Protein AF-A0A6G3WI16-F1 (afdb_monomer)

Radius of gyration: 15.17 Å; Cα contacts (8 Å, |Δi|>4): 59; chains: 1; bounding box: 28×27×42 Å

Foldseek 3Di:
DCVVVVCCPPVHPLVVLLVQLVVVLLVLLVVQLVCVVVPVPPCPVPPCSVVVNVVSCVRRVNVVCSVVSVVVSVVVSVVVVVVD

Secondary structure (DSSP, 8-state):
--TTGGG-SSSHHHHHHHHHHHHHHHHHHHHHHHHHHTS--TTPSPTTHHHHHHHHHHHTT-HHHHHHHHHHHHHHHHHHHTT-

pLDDT: mean 76.6, std 16.04, range [38.25, 94.0]

Solvent-accessible surface area (backbone atoms only — not comparable to full-atom values): 482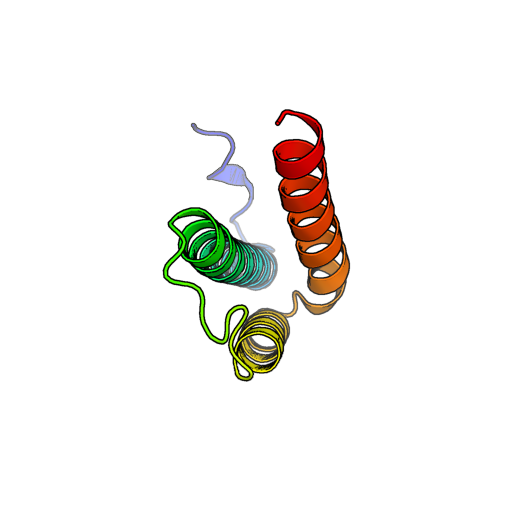3 Å² total; per-residue (Å²): 127,75,78,72,68,76,66,59,74,86,70,22,64,63,57,46,36,22,51,48,18,51,50,51,38,52,51,55,51,49,55,44,56,52,44,51,69,74,72,74,37,86,66,60,75,43,89,57,50,62,57,51,43,50,51,35,15,60,77,16,77,24,57,85,50,50,60,59,54,51,52,53,51,53,52,51,55,54,56,61,62,72,74,110

Structure (mmCIF, N/CA/C/O backbone):
data_AF-A0A6G3WI16-F1
#
_entry.id   AF-A0A6G3WI16-F1
#
loop_
_atom_site.group_PDB
_atom_site.id
_atom_site.type_symbol
_atom_site.label_ato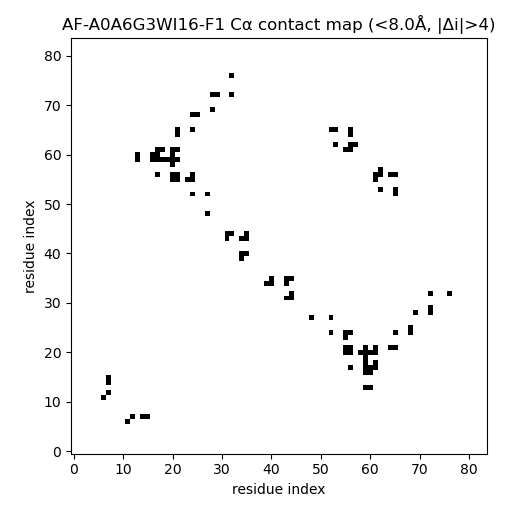m_id
_atom_site.label_alt_id
_atom_site.label_comp_id
_atom_site.label_asym_id
_atom_site.label_entity_id
_atom_site.label_seq_id
_atom_site.pdbx_PDB_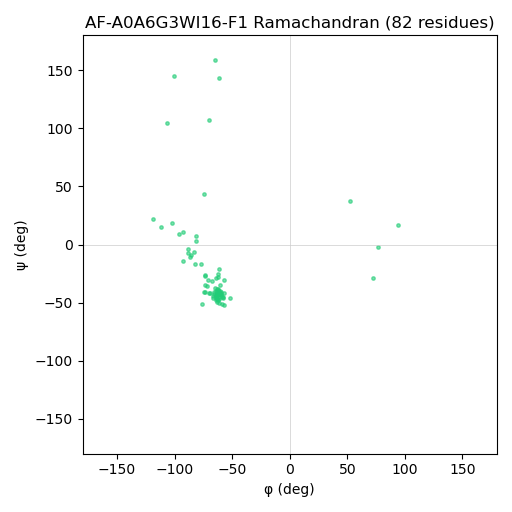ins_code
_atom_site.Cartn_x
_atom_site.Cartn_y
_atom_site.Cartn_z
_atom_site.occupancy
_atom_site.B_iso_or_equiv
_atom_site.auth_seq_id
_atom_site.auth_comp_id
_atom_site.auth_asym_id
_atom_site.auth_atom_id
_atom_site.pdbx_PDB_model_num
ATOM 1 N N . GLY A 1 1 ? 9.154 14.906 19.383 1.00 38.25 1 GLY A N 1
ATOM 2 C CA . GLY A 1 1 ? 7.929 15.727 19.394 1.00 38.25 1 GLY A CA 1
ATOM 3 C C . GLY A 1 1 ? 6.909 15.106 20.326 1.00 38.25 1 GLY A C 1
ATOM 4 O O . GLY A 1 1 ? 6.696 13.905 20.247 1.00 38.25 1 GLY A O 1
ATOM 5 N N . LEU A 1 2 ? 6.318 15.899 21.223 1.00 40.81 2 LEU A N 1
ATOM 6 C CA . LEU A 1 2 ? 5.294 15.459 22.188 1.00 40.81 2 LEU A CA 1
ATOM 7 C C . LEU A 1 2 ? 3.897 15.285 21.561 1.00 40.81 2 LEU A C 1
ATOM 9 O O . LEU A 1 2 ? 3.073 14.576 22.127 1.00 40.81 2 LEU A O 1
ATOM 13 N N . ALA A 1 3 ? 3.662 15.855 20.373 1.00 51.62 3 ALA A N 1
ATOM 14 C CA . ALA A 1 3 ? 2.369 15.807 19.684 1.00 51.62 3 ALA A CA 1
ATOM 15 C C . ALA A 1 3 ? 1.936 14.389 19.264 1.00 51.62 3 ALA A C 1
ATOM 17 O O . ALA A 1 3 ? 0.748 14.100 19.252 1.00 51.62 3 ALA A O 1
ATOM 18 N N . ALA A 1 4 ? 2.881 13.480 18.993 1.00 50.75 4 ALA A N 1
ATOM 19 C CA . ALA A 1 4 ? 2.546 12.113 18.594 1.00 50.75 4 ALA A CA 1
ATOM 20 C C . ALA A 1 4 ? 2.024 11.259 19.763 1.00 50.75 4 ALA A C 1
ATOM 22 O O . ALA A 1 4 ? 1.259 10.338 19.542 1.00 50.75 4 ALA A O 1
ATOM 23 N N . ARG A 1 5 ? 2.401 11.543 21.018 1.00 52.94 5 ARG A N 1
ATOM 24 C CA . ARG A 1 5 ? 2.127 10.629 22.148 1.00 52.94 5 ARG A CA 1
ATOM 25 C C . ARG A 1 5 ? 0.723 10.756 22.742 1.00 52.94 5 ARG A C 1
ATOM 27 O O . ARG A 1 5 ? 0.307 9.849 23.451 1.00 52.94 5 ARG A O 1
ATOM 34 N N . PHE A 1 6 ? 0.009 11.847 22.467 1.00 44.84 6 PHE A N 1
ATOM 35 C CA . PHE A 1 6 ? -1.302 12.122 23.071 1.00 44.84 6 PHE A CA 1
ATOM 36 C C . PHE A 1 6 ? -2.497 11.537 22.300 1.00 44.84 6 PHE A C 1
ATOM 38 O O . PHE A 1 6 ? -3.603 11.558 22.821 1.00 44.84 6 PHE A O 1
ATOM 45 N N . VAL A 1 7 ? -2.283 10.976 21.104 1.00 52.94 7 VAL A N 1
ATOM 46 C CA . VAL A 1 7 ? -3.339 10.341 20.285 1.00 52.94 7 VAL A CA 1
ATOM 47 C C . VAL A 1 7 ? -3.571 8.864 20.671 1.00 52.94 7 VAL A C 1
ATOM 49 O O . VAL A 1 7 ? -4.528 8.244 20.232 1.00 52.94 7 VAL A O 1
ATOM 52 N N . PHE A 1 8 ? -2.722 8.275 21.522 1.00 53.12 8 PHE A N 1
ATOM 53 C CA . PHE A 1 8 ? -2.630 6.815 21.691 1.00 53.12 8 PHE A CA 1
ATOM 54 C C . PHE A 1 8 ? -3.310 6.221 22.939 1.00 53.12 8 PHE A C 1
ATOM 56 O O . PHE A 1 8 ? -2.987 5.097 23.317 1.00 53.12 8 PHE A O 1
ATOM 63 N N . SER A 1 9 ? -4.240 6.922 23.591 1.00 52.09 9 SER A N 1
ATOM 64 C CA . SER A 1 9 ? -4.935 6.386 24.774 1.00 52.09 9 SER A CA 1
ATOM 65 C C . SER A 1 9 ? -6.377 5.995 24.424 1.00 52.09 9 SER A C 1
ATOM 67 O O . SER A 1 9 ? -7.236 6.848 24.256 1.00 52.09 9 SER A O 1
ATOM 69 N N . GLU A 1 10 ? -6.612 4.687 24.301 1.00 48.62 10 GLU A N 1
ATOM 70 C CA . GLU A 1 10 ? -7.909 3.975 24.240 1.00 48.62 10 GLU A CA 1
ATOM 71 C C . GLU A 1 10 ? -8.793 4.074 22.975 1.00 48.62 10 GLU A C 1
ATOM 73 O O . GLU A 1 10 ? -9.380 3.058 22.621 1.00 48.62 10 GLU A O 1
ATOM 78 N N . GLU A 1 11 ? -8.776 5.153 22.183 1.00 52.47 11 GLU A N 1
ATOM 79 C CA . GLU A 1 11 ? -9.178 5.116 20.743 1.00 52.47 11 GLU A CA 1
ATOM 80 C C . GLU A 1 11 ? -8.029 4.605 19.837 1.00 52.47 11 GLU A C 1
ATOM 82 O O . GLU A 1 11 ? -8.100 4.560 18.608 1.00 52.47 11 GLU A O 1
ATOM 87 N N . GLY A 1 12 ? -6.920 4.239 20.481 1.00 54.69 12 GLY A N 1
ATOM 88 C CA . GLY A 1 12 ? -5.593 4.169 19.899 1.00 54.69 12 GLY A CA 1
ATOM 89 C C . GLY A 1 12 ? -5.191 2.854 19.245 1.00 54.69 12 GLY A C 1
ATOM 90 O O . GLY A 1 12 ? -4.094 2.847 18.710 1.00 54.69 12 GLY A O 1
ATOM 91 N N . SER A 1 13 ? -5.974 1.763 19.256 1.00 62.47 13 SER A N 1
ATOM 92 C CA . SER A 1 13 ? -5.563 0.555 18.506 1.00 62.47 13 SER A CA 1
ATOM 93 C C . SER A 1 13 ? -5.801 0.729 17.016 1.00 62.47 13 SER A C 1
ATOM 95 O O . SER A 1 13 ? -4.872 0.565 16.234 1.00 62.47 13 SER A O 1
ATOM 97 N N . ASP A 1 14 ? -7.010 1.136 16.635 1.00 74.56 14 ASP A N 1
ATOM 98 C CA . ASP A 1 14 ? -7.417 1.215 15.232 1.00 74.56 14 ASP A CA 1
ATOM 99 C C . ASP A 1 14 ? -6.739 2.400 14.546 1.00 74.56 14 ASP A C 1
ATOM 101 O O . ASP A 1 14 ? -6.210 2.262 13.446 1.00 74.56 14 ASP A O 1
ATOM 105 N N . ALA A 1 15 ? -6.651 3.545 15.231 1.00 80.69 15 ALA A N 1
ATOM 106 C CA . ALA A 1 15 ? -5.915 4.705 14.736 1.00 80.69 15 ALA A CA 1
ATOM 107 C C . ALA A 1 15 ? -4.404 4.430 14.611 1.00 80.69 15 ALA A C 1
ATOM 109 O O . ALA A 1 15 ? -3.768 4.882 13.658 1.00 80.69 15 ALA A O 1
ATOM 110 N N . LEU A 1 16 ? -3.813 3.667 15.542 1.00 84.75 16 LEU A N 1
ATOM 111 C CA . LEU A 1 16 ? -2.410 3.252 15.447 1.00 84.75 16 LEU A CA 1
ATOM 112 C C . LEU A 1 16 ? -2.203 2.257 14.306 1.00 84.75 16 LEU A C 1
ATOM 114 O O . LEU A 1 16 ? -1.231 2.391 13.570 1.00 84.75 16 LEU A O 1
ATOM 118 N N . GLN A 1 17 ? -3.109 1.297 14.139 1.00 86.12 17 GLN A N 1
ATOM 119 C CA . GLN A 1 17 ? -3.040 0.292 13.083 1.00 86.12 17 GLN A CA 1
ATOM 120 C C . GLN A 1 17 ? -3.201 0.929 11.695 1.00 86.12 17 GLN A C 1
ATOM 122 O O . GLN A 1 17 ? -2.432 0.625 10.784 1.00 86.12 17 GLN A O 1
ATOM 127 N N . GLN A 1 18 ? -4.118 1.889 11.556 1.00 89.75 18 GLN A N 1
ATOM 128 C CA . GLN A 1 18 ? -4.262 2.706 10.351 1.00 89.75 18 GLN A CA 1
ATOM 129 C C . GLN A 1 18 ? -3.006 3.526 10.072 1.00 89.75 18 GLN A C 1
ATOM 131 O O . GLN A 1 18 ? -2.506 3.520 8.950 1.00 89.75 18 GLN A O 1
ATOM 136 N N . ALA A 1 19 ? -2.452 4.198 11.085 1.00 88.44 19 ALA A N 1
ATOM 137 C CA . ALA A 1 19 ? -1.221 4.963 10.923 1.00 88.44 19 ALA A CA 1
ATOM 138 C C . ALA A 1 19 ? -0.032 4.070 10.526 1.00 88.44 19 ALA A C 1
ATOM 140 O O . ALA A 1 19 ? 0.783 4.464 9.693 1.00 88.44 19 ALA A O 1
ATOM 141 N N . GLN A 1 20 ? 0.060 2.862 11.086 1.00 89.69 20 GLN A N 1
ATOM 142 C CA . GLN A 1 20 ? 1.067 1.867 10.715 1.00 89.69 20 GLN A CA 1
ATOM 143 C C . GLN A 1 20 ? 0.905 1.426 9.259 1.00 89.69 20 GLN A C 1
ATOM 145 O O . GLN A 1 20 ? 1.869 1.515 8.504 1.00 89.69 20 GLN A O 1
ATOM 150 N N . ALA A 1 21 ? -0.304 1.055 8.833 1.00 92.19 21 ALA A N 1
ATOM 151 C CA . ALA A 1 21 ? -0.564 0.690 7.442 1.00 92.19 21 ALA A CA 1
ATOM 152 C C . ALA A 1 21 ? -0.275 1.838 6.467 1.00 92.19 21 ALA A C 1
ATOM 154 O O . ALA A 1 21 ? 0.353 1.617 5.434 1.00 92.19 21 ALA A O 1
ATOM 155 N N . CYS A 1 22 ? -0.653 3.074 6.805 1.00 90.06 22 CYS A N 1
ATOM 156 C CA . CYS A 1 22 ? -0.308 4.251 6.007 1.00 90.06 22 CYS A CA 1
ATOM 157 C C . CYS A 1 22 ? 1.209 4.439 5.883 1.00 90.06 22 CYS A C 1
ATOM 159 O O . CYS A 1 22 ? 1.706 4.705 4.788 1.00 90.06 22 CYS A O 1
ATOM 161 N N . ASN A 1 23 ? 1.958 4.263 6.975 1.00 91.50 23 ASN A N 1
ATOM 162 C CA . ASN A 1 23 ? 3.417 4.350 6.944 1.00 91.50 23 ASN A CA 1
ATOM 163 C C . ASN A 1 23 ? 4.033 3.244 6.078 1.00 91.50 23 ASN A C 1
ATOM 165 O O . ASN A 1 23 ? 4.932 3.523 5.288 1.00 91.50 23 ASN A O 1
ATOM 169 N N . GLU A 1 24 ? 3.546 2.008 6.194 1.00 92.69 24 GLU A N 1
ATOM 170 C CA . GLU A 1 24 ? 4.026 0.879 5.393 1.00 92.69 24 GLU A CA 1
ATOM 171 C C . GLU A 1 24 ? 3.739 1.075 3.900 1.00 92.69 24 GLU A C 1
ATOM 173 O O . GLU A 1 24 ? 4.646 0.906 3.086 1.00 92.69 24 GLU A O 1
ATOM 178 N N . MET A 1 25 ? 2.531 1.528 3.539 1.00 93.50 25 MET A N 1
ATOM 179 C CA . MET A 1 25 ? 2.191 1.878 2.155 1.00 93.50 25 MET A CA 1
ATOM 180 C C . MET A 1 25 ? 3.123 2.960 1.600 1.00 93.50 25 MET A C 1
ATOM 182 O O . MET A 1 25 ? 3.653 2.811 0.501 1.00 93.50 25 MET A O 1
ATOM 186 N N . MET A 1 26 ? 3.374 4.028 2.366 1.00 90.44 26 MET A N 1
ATOM 187 C CA . MET A 1 26 ? 4.274 5.102 1.936 1.00 90.44 26 MET 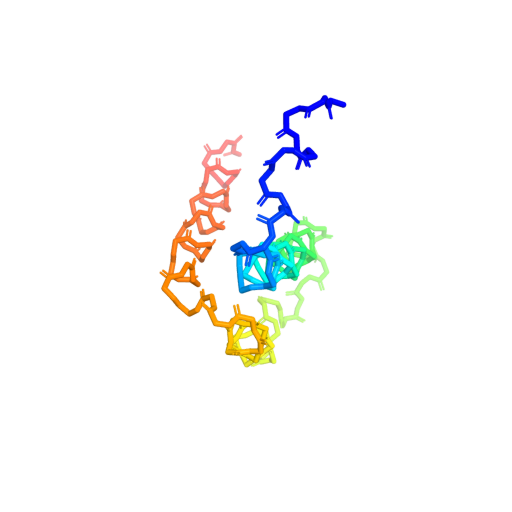A CA 1
ATOM 188 C C . MET A 1 26 ? 5.714 4.617 1.754 1.00 90.44 26 MET A C 1
ATOM 190 O O . MET A 1 26 ? 6.361 5.015 0.790 1.00 90.44 26 MET A O 1
ATOM 194 N N . ILE A 1 27 ? 6.223 3.750 2.635 1.00 89.38 27 ILE A N 1
ATOM 195 C CA . ILE A 1 27 ? 7.563 3.162 2.484 1.00 89.38 27 ILE A CA 1
ATOM 196 C C . ILE A 1 27 ? 7.642 2.333 1.196 1.00 89.38 27 ILE A C 1
ATOM 198 O O . ILE A 1 27 ? 8.575 2.523 0.418 1.00 89.38 27 ILE A O 1
ATOM 202 N N . SER A 1 28 ? 6.661 1.462 0.938 1.00 89.94 28 SER A N 1
ATOM 203 C CA . SER A 1 28 ? 6.603 0.654 -0.287 1.00 89.94 28 SER A CA 1
ATOM 204 C C . SER A 1 28 ? 6.554 1.518 -1.549 1.00 89.94 28 SER A C 1
ATOM 206 O O . SER A 1 28 ? 7.278 1.247 -2.504 1.00 89.94 28 SER A O 1
ATOM 208 N N . ILE A 1 29 ? 5.753 2.587 -1.535 1.00 88.75 29 ILE A N 1
ATOM 209 C CA . ILE A 1 29 ? 5.698 3.581 -2.613 1.00 88.75 29 ILE A CA 1
ATOM 210 C C . ILE A 1 29 ? 7.074 4.214 -2.833 1.00 88.75 29 ILE A C 1
ATOM 212 O O . ILE A 1 29 ? 7.568 4.233 -3.958 1.00 88.75 29 ILE A O 1
ATOM 216 N N . TRP A 1 30 ? 7.713 4.711 -1.771 1.00 85.31 30 TRP A N 1
ATOM 217 C CA . TRP A 1 30 ? 9.009 5.377 -1.884 1.00 85.31 30 TRP A CA 1
ATOM 218 C C . TRP A 1 30 ? 10.088 4.450 -2.434 1.00 85.31 30 TRP A C 1
ATOM 220 O O . TRP A 1 30 ? 10.837 4.870 -3.308 1.00 85.31 30 TRP A O 1
ATOM 230 N N . LEU A 1 31 ? 10.149 3.195 -1.987 1.00 85.50 31 LEU A N 1
ATOM 231 C CA . LEU A 1 31 ? 11.117 2.222 -2.502 1.00 85.50 31 LEU A CA 1
ATOM 232 C C . LEU A 1 31 ? 11.003 2.044 -4.020 1.00 85.50 31 LEU A C 1
ATOM 234 O O . LEU A 1 31 ? 12.017 2.008 -4.711 1.00 85.50 31 LEU A O 1
ATOM 238 N N . GLN A 1 32 ? 9.779 1.995 -4.539 1.00 83.69 32 GLN A N 1
ATOM 239 C CA . GLN A 1 32 ? 9.519 1.801 -5.966 1.00 83.69 32 GLN A CA 1
ATOM 240 C C . GLN A 1 32 ? 9.826 3.074 -6.763 1.00 83.69 32 GLN A C 1
ATOM 242 O O . GLN A 1 32 ? 10.469 3.007 -7.806 1.00 83.69 32 GLN A O 1
ATOM 247 N N . VAL A 1 33 ? 9.461 4.247 -6.236 1.00 81.44 33 VAL A N 1
ATOM 248 C CA . VAL A 1 33 ? 9.817 5.550 -6.826 1.00 81.44 33 VAL A CA 1
ATOM 249 C C . VAL A 1 33 ? 11.337 5.722 -6.924 1.00 81.44 33 VAL A C 1
ATOM 251 O O . VAL A 1 33 ? 11.842 6.151 -7.960 1.00 81.44 33 VAL A O 1
ATOM 254 N N . TRP A 1 34 ? 12.077 5.374 -5.868 1.00 79.44 34 TRP A N 1
ATOM 255 C CA . TRP A 1 34 ? 13.541 5.431 -5.869 1.00 79.44 34 TRP A CA 1
ATOM 256 C C . TRP A 1 34 ? 14.151 4.427 -6.852 1.00 79.44 34 TRP A C 1
ATOM 258 O O . TRP A 1 34 ? 15.031 4.803 -7.622 1.00 79.44 34 TRP A O 1
ATOM 268 N N . ALA A 1 35 ? 13.632 3.197 -6.909 1.00 78.50 35 ALA A N 1
ATOM 269 C CA . ALA A 1 35 ? 14.081 2.192 -7.873 1.00 78.50 35 ALA A CA 1
ATOM 270 C C . ALA A 1 35 ? 13.883 2.633 -9.339 1.00 78.50 35 ALA A C 1
ATOM 272 O O . ALA A 1 35 ? 14.726 2.350 -10.188 1.00 78.50 35 ALA A O 1
ATOM 273 N N . MET A 1 36 ? 12.814 3.379 -9.645 1.00 75.31 36 MET A N 1
ATOM 274 C CA . MET A 1 36 ? 12.598 3.956 -10.980 1.00 75.31 36 MET A CA 1
ATOM 275 C C . MET A 1 36 ? 13.575 5.099 -11.305 1.00 75.31 36 MET A C 1
ATOM 277 O O . MET A 1 36 ? 13.918 5.296 -12.470 1.00 75.31 36 MET A O 1
ATOM 281 N N . LYS A 1 37 ? 14.024 5.860 -10.299 1.00 73.69 37 LYS A N 1
ATOM 282 C CA . LYS A 1 37 ? 14.901 7.030 -10.474 1.00 73.69 37 LYS A CA 1
ATOM 283 C C . LYS A 1 37 ? 16.344 6.658 -10.815 1.00 73.69 37 LYS A C 1
ATOM 285 O O . LYS A 1 37 ? 16.969 7.354 -11.611 1.00 73.69 37 LYS A O 1
ATOM 290 N N . ASP A 1 38 ? 16.850 5.559 -10.261 1.00 69.25 38 ASP A N 1
ATOM 291 C CA . ASP A 1 38 ? 18.245 5.131 -10.444 1.00 69.25 38 ASP A CA 1
ATOM 292 C C . ASP A 1 38 ? 18.495 4.381 -11.775 1.00 69.25 38 ASP A C 1
ATOM 294 O O . ASP A 1 38 ? 19.601 3.912 -12.034 1.00 69.25 38 ASP A O 1
ATOM 298 N N . GLY A 1 39 ? 17.502 4.321 -12.674 1.00 58.28 39 GLY A N 1
ATOM 299 C CA . GLY A 1 39 ? 17.690 3.929 -14.080 1.00 58.28 39 GLY A CA 1
ATOM 300 C C . GLY A 1 39 ? 17.863 2.429 -14.352 1.00 58.28 39 GLY A C 1
ATOM 301 O O . GLY A 1 39 ? 17.929 2.037 -15.513 1.00 58.28 39 GLY A O 1
ATOM 302 N N . GLU A 1 40 ? 17.870 1.582 -13.320 1.00 59.56 40 GLU A N 1
ATOM 303 C CA . GLU A 1 40 ? 17.863 0.109 -13.429 1.00 59.56 40 GLU A CA 1
ATOM 304 C C . GLU A 1 40 ? 16.441 -0.491 -13.398 1.00 59.56 40 GLU A C 1
ATOM 306 O O . GLU A 1 40 ? 16.269 -1.702 -13.278 1.00 59.56 40 GLU A O 1
ATOM 311 N N . GLY A 1 41 ? 15.410 0.353 -13.508 1.00 60.03 41 GLY A N 1
ATOM 312 C CA . GLY A 1 41 ? 13.998 0.008 -13.320 1.00 60.03 41 GLY A CA 1
ATOM 313 C C . GLY A 1 41 ? 13.346 -0.797 -14.448 1.00 60.03 41 GLY A C 1
ATOM 314 O O . GLY A 1 41 ? 12.220 -0.482 -14.835 1.00 60.03 41 GLY A O 1
ATOM 315 N N . ASP A 1 42 ? 14.009 -1.818 -14.990 1.00 59.50 42 ASP A N 1
ATOM 316 C CA . ASP A 1 42 ? 13.353 -2.735 -15.924 1.00 59.50 42 ASP A CA 1
ATOM 317 C C . ASP A 1 42 ? 12.338 -3.586 -15.139 1.00 59.50 42 ASP A C 1
ATOM 319 O O . ASP A 1 42 ? 12.702 -4.426 -14.314 1.00 59.50 42 ASP A O 1
ATOM 323 N N . GLY A 1 43 ? 11.046 -3.302 -15.332 1.00 63.72 43 GLY A N 1
ATOM 324 C CA . GLY A 1 43 ? 9.951 -3.966 -14.620 1.00 63.72 43 GLY A CA 1
ATOM 325 C C . GLY A 1 43 ? 9.437 -3.264 -13.358 1.00 63.72 43 GLY A C 1
ATOM 326 O O . GLY A 1 43 ? 8.733 -3.916 -12.596 1.00 63.72 43 GLY A O 1
ATOM 327 N N . TYR A 1 44 ? 9.742 -1.975 -13.142 1.00 69.50 44 TYR A N 1
ATOM 328 C CA . TYR A 1 44 ? 9.167 -1.169 -12.051 1.00 69.50 44 TYR A CA 1
ATOM 329 C C . TYR A 1 44 ? 8.016 -0.237 -12.515 1.00 69.50 44 TYR A C 1
ATOM 331 O O . TYR A 1 44 ? 8.098 0.333 -13.605 1.00 69.50 44 TYR A O 1
ATOM 339 N N . PRO A 1 45 ? 6.976 -0.003 -11.686 1.00 73.81 45 PRO A N 1
ATOM 340 C CA . PRO A 1 45 ? 6.702 -0.747 -10.462 1.00 73.81 45 PRO A CA 1
ATOM 341 C C . PRO A 1 45 ? 6.448 -2.224 -10.772 1.00 73.81 45 PRO A C 1
ATOM 343 O O . PRO A 1 45 ? 5.870 -2.549 -11.812 1.00 73.81 45 PRO A O 1
ATOM 346 N N . ASP A 1 46 ? 6.920 -3.104 -9.891 1.00 78.88 46 ASP A N 1
ATOM 347 C CA . ASP A 1 46 ? 6.769 -4.542 -10.102 1.00 78.88 46 ASP A CA 1
ATOM 348 C C . ASP A 1 46 ? 5.287 -4.957 -10.072 1.00 78.88 46 ASP A C 1
ATOM 350 O O . ASP A 1 46 ? 4.422 -4.249 -9.548 1.00 78.88 46 ASP A O 1
ATOM 354 N N . SER A 1 47 ? 4.955 -6.106 -10.670 1.00 82.31 47 SER A N 1
ATOM 355 C CA . SER A 1 47 ? 3.563 -6.576 -10.734 1.00 82.31 47 SER A CA 1
ATOM 356 C C . SER A 1 47 ? 2.944 -6.834 -9.357 1.00 82.31 47 SER A C 1
ATOM 358 O O . SER A 1 47 ? 1.719 -6.831 -9.231 1.00 82.31 47 SER A O 1
ATOM 360 N N . GLU A 1 48 ? 3.776 -7.033 -8.334 1.00 85.62 48 GLU A N 1
ATOM 361 C CA . GLU A 1 48 ? 3.370 -7.265 -6.950 1.00 85.62 48 GLU A CA 1
ATOM 362 C C . GLU A 1 48 ? 3.162 -5.954 -6.177 1.00 85.62 48 GLU A C 1
ATOM 364 O O . GLU A 1 48 ? 2.553 -5.966 -5.110 1.00 85.62 48 GLU A O 1
ATOM 369 N N . PHE A 1 49 ? 3.561 -4.804 -6.723 1.00 87.56 49 PHE A N 1
ATOM 370 C CA . PHE A 1 49 ? 3.469 -3.509 -6.058 1.00 87.56 49 PHE A CA 1
ATOM 371 C C . PHE A 1 49 ? 2.041 -3.161 -5.626 1.00 87.56 49 PHE A C 1
ATOM 373 O O . PHE A 1 49 ? 1.792 -2.839 -4.462 1.00 87.56 49 PHE A O 1
ATOM 380 N N . LEU A 1 50 ? 1.081 -3.239 -6.554 1.00 88.69 50 LEU A N 1
ATOM 381 C CA . LEU A 1 50 ? -0.324 -2.954 -6.252 1.00 88.69 50 LEU A CA 1
ATOM 382 C C . LEU A 1 50 ? -0.930 -3.991 -5.287 1.00 88.69 50 LEU A C 1
ATOM 384 O O . LEU A 1 50 ? -1.578 -3.567 -4.325 1.00 88.69 50 LEU A O 1
ATOM 388 N N . PRO A 1 51 ? -0.723 -5.313 -5.477 1.00 92.75 51 PRO A N 1
ATOM 389 C CA . PRO A 1 51 ? -1.091 -6.325 -4.487 1.00 92.75 51 PRO A CA 1
ATOM 390 C C . PRO A 1 51 ? -0.544 -6.057 -3.079 1.00 92.75 51 PRO A C 1
ATOM 392 O O . PRO A 1 51 ? -1.313 -6.101 -2.121 1.00 92.75 51 PRO A O 1
ATOM 395 N N . VAL A 1 52 ? 0.739 -5.708 -2.947 1.00 90.38 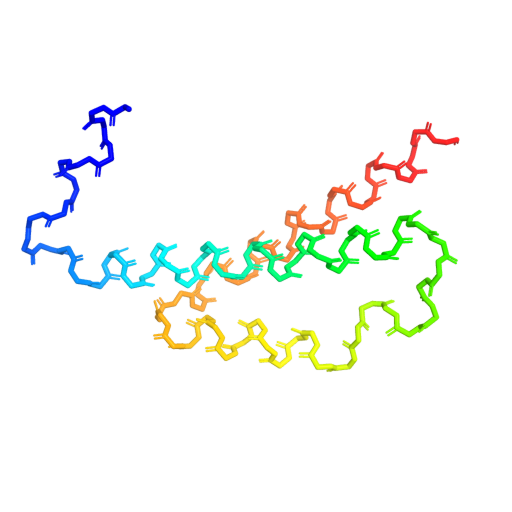52 VAL A N 1
ATOM 396 C CA . VAL A 1 52 ? 1.374 -5.414 -1.654 1.00 90.38 52 VAL A CA 1
ATOM 397 C C . VAL A 1 52 ? 0.723 -4.202 -0.997 1.00 90.38 52 VAL A C 1
ATOM 399 O O . VAL A 1 52 ? 0.362 -4.261 0.176 1.00 90.38 52 VAL A O 1
ATOM 402 N N . LEU A 1 53 ? 0.508 -3.106 -1.729 1.00 92.25 53 LEU A N 1
ATOM 403 C CA . LEU A 1 53 ? -0.154 -1.927 -1.164 1.00 92.25 53 LEU A CA 1
ATOM 404 C C . LEU A 1 53 ? -1.588 -2.218 -0.709 1.00 92.25 53 LEU A C 1
ATOM 406 O O . LEU A 1 53 ? -2.009 -1.727 0.338 1.00 92.25 53 LEU A O 1
ATOM 410 N N . LEU A 1 54 ? -2.324 -3.030 -1.469 1.00 93.50 54 LEU A N 1
ATOM 411 C CA . LEU A 1 54 ? -3.668 -3.470 -1.101 1.00 93.50 54 LEU A CA 1
ATOM 412 C C . LEU A 1 54 ? -3.655 -4.317 0.173 1.00 93.50 54 LEU A C 1
ATOM 414 O O . LEU A 1 54 ? -4.442 -4.047 1.077 1.00 93.50 54 LEU A O 1
ATOM 418 N N . GLU A 1 55 ? -2.738 -5.281 0.278 1.00 94.00 55 GLU A N 1
ATOM 419 C CA . GLU A 1 55 ? -2.575 -6.111 1.474 1.00 94.00 55 GLU A CA 1
ATOM 420 C C . GLU A 1 55 ? -2.282 -5.249 2.709 1.00 94.00 55 GLU A C 1
ATOM 422 O O . GLU A 1 55 ? -2.915 -5.419 3.752 1.00 94.00 55 GLU A O 1
ATOM 427 N N . LYS A 1 56 ? -1.377 -4.270 2.586 1.00 9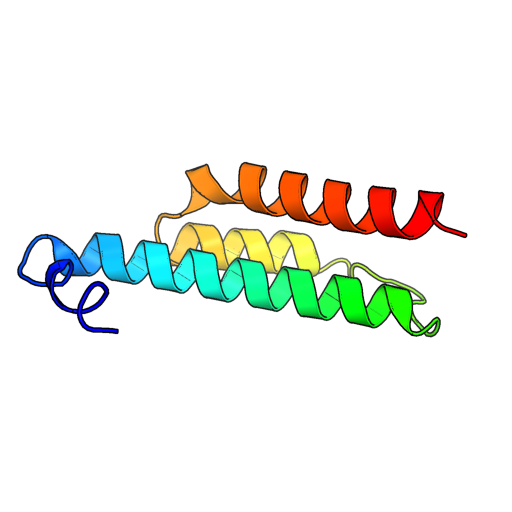1.50 56 LYS A N 1
ATOM 428 C CA . LYS A 1 56 ? -1.050 -3.333 3.671 1.00 91.50 56 LYS A CA 1
ATOM 429 C C . LYS A 1 56 ? -2.238 -2.467 4.073 1.00 91.50 56 LYS A C 1
ATOM 431 O O . LYS A 1 56 ? -2.496 -2.293 5.264 1.00 91.50 56 LYS A O 1
ATOM 436 N N . ALA A 1 57 ? -2.975 -1.950 3.095 1.00 92.62 57 ALA A N 1
ATOM 437 C CA . ALA A 1 57 ? -4.158 -1.142 3.344 1.00 92.62 57 ALA A CA 1
ATOM 438 C C . ALA A 1 57 ? -5.249 -1.941 4.072 1.00 92.62 57 ALA A C 1
ATOM 440 O O . ALA A 1 57 ? -5.856 -1.436 5.017 1.00 92.62 57 ALA A O 1
ATOM 441 N N . ASP A 1 58 ? -5.480 -3.185 3.654 1.00 93.88 58 ASP A N 1
ATOM 442 C CA . ASP A 1 58 ? -6.489 -4.061 4.247 1.00 93.88 58 ASP A CA 1
ATOM 443 C C . ASP A 1 58 ? -6.080 -4.514 5.655 1.00 93.88 58 ASP A C 1
ATOM 445 O O . ASP A 1 58 ? -6.896 -4.469 6.577 1.00 93.88 58 ASP A O 1
ATOM 449 N N . ALA A 1 59 ? -4.802 -4.852 5.860 1.00 92.25 59 ALA A N 1
ATOM 450 C CA . ALA A 1 59 ? -4.266 -5.282 7.151 1.00 92.25 59 ALA A CA 1
ATOM 451 C C . ALA A 1 59 ? -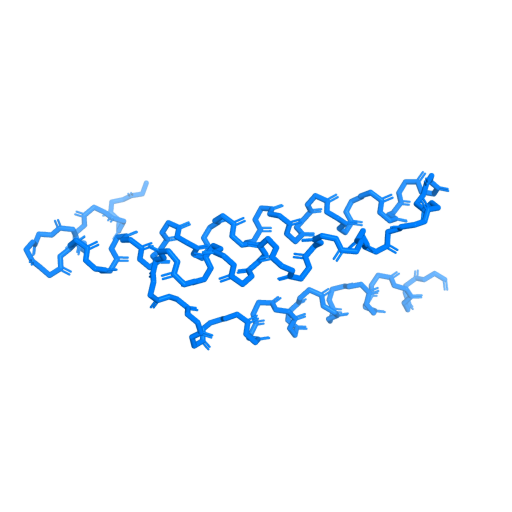4.369 -4.214 8.252 1.00 92.25 59 ALA A C 1
ATOM 453 O O . ALA A 1 59 ? -4.416 -4.567 9.432 1.00 92.25 59 ALA A O 1
ATOM 454 N N . GLY A 1 60 ? -4.409 -2.926 7.896 1.00 90.62 60 GLY A N 1
ATOM 455 C CA . GLY A 1 60 ? -4.583 -1.840 8.862 1.00 90.62 60 GLY A CA 1
ATOM 456 C C . GLY A 1 60 ? -5.825 -0.990 8.677 1.00 90.62 60 GLY A C 1
ATOM 457 O O . GLY A 1 60 ? -5.837 0.136 9.160 1.00 90.62 60 GLY A O 1
ATOM 458 N N . ASN A 1 61 ? -6.862 -1.495 8.003 1.00 90.62 61 ASN A N 1
ATOM 459 C CA . ASN A 1 61 ? -8.124 -0.770 7.809 1.00 90.62 61 ASN A CA 1
ATOM 460 C C . ASN A 1 61 ? -7.921 0.652 7.231 1.00 90.62 61 ASN A C 1
ATOM 462 O O . ASN A 1 61 ? -8.589 1.612 7.618 1.00 90.62 61 ASN A O 1
ATOM 466 N N . ALA A 1 62 ? -6.955 0.789 6.323 1.00 91.69 62 ALA A N 1
ATOM 467 C CA . ALA A 1 62 ? -6.481 2.044 5.742 1.00 91.69 62 ALA A CA 1
ATOM 468 C C . ALA A 1 62 ? -6.826 2.168 4.245 1.00 91.69 62 ALA A C 1
ATOM 470 O O . ALA A 1 62 ? -6.294 3.029 3.544 1.00 91.69 62 ALA A O 1
ATOM 471 N N . ARG A 1 63 ? -7.737 1.327 3.735 1.00 91.62 63 ARG A N 1
ATOM 472 C CA . ARG A 1 63 ? -8.123 1.280 2.313 1.00 91.62 63 ARG A CA 1
ATOM 473 C C . ARG A 1 63 ? -8.636 2.615 1.769 1.00 91.62 63 ARG A C 1
ATOM 475 O O . ARG A 1 63 ? -8.418 2.912 0.598 1.00 91.62 63 ARG A O 1
ATOM 482 N N . SER A 1 64 ? -9.261 3.440 2.611 1.00 90.44 64 SER A N 1
ATOM 483 C CA . SER A 1 64 ? -9.685 4.797 2.243 1.00 90.44 64 SER A CA 1
ATOM 484 C C . SER A 1 64 ? -8.519 5.719 1.875 1.00 90.44 64 SER A C 1
ATOM 486 O O . SER A 1 64 ? -8.713 6.621 1.070 1.00 90.44 64 SER A O 1
ATOM 488 N N . TYR A 1 65 ? -7.321 5.481 2.419 1.00 89.06 65 TYR A N 1
ATOM 489 C CA . TYR A 1 65 ? -6.127 6.306 2.197 1.00 89.06 65 TYR A CA 1
ATOM 490 C C . TYR A 1 65 ? -5.252 5.817 1.037 1.00 89.06 65 TYR A C 1
ATOM 492 O O . TYR A 1 65 ? -4.384 6.552 0.572 1.00 89.06 65 TYR A O 1
ATOM 500 N N . LEU A 1 66 ? -5.471 4.591 0.547 1.00 89.69 66 LEU A N 1
ATOM 501 C CA . LEU A 1 66 ? -4.660 3.997 -0.521 1.00 89.69 66 LEU A CA 1
ATOM 502 C C . LEU A 1 66 ? -4.699 4.836 -1.806 1.00 89.69 66 LEU A C 1
ATOM 504 O O . LEU A 1 66 ? -3.675 5.030 -2.458 1.00 89.69 66 LEU A O 1
ATOM 508 N N . ARG A 1 67 ? -5.881 5.353 -2.158 1.00 90.06 67 ARG A N 1
ATOM 509 C CA . ARG A 1 67 ? -6.049 6.211 -3.333 1.00 90.06 67 ARG A CA 1
ATOM 510 C C . ARG A 1 67 ? -5.217 7.486 -3.211 1.00 90.06 67 ARG A C 1
ATOM 512 O O . ARG A 1 67 ? -4.463 7.795 -4.126 1.00 90.06 67 ARG A O 1
ATOM 519 N N . ASP A 1 68 ? -5.329 8.178 -2.082 1.00 87.19 68 ASP A N 1
ATOM 520 C CA . ASP A 1 68 ? -4.61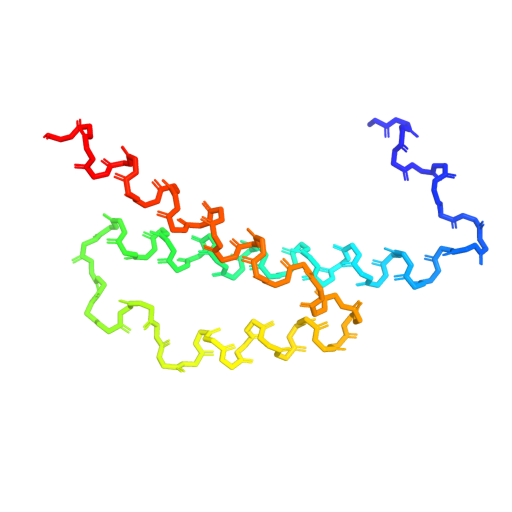9 9.436 -1.840 1.00 87.19 68 ASP A CA 1
ATOM 521 C C . ASP A 1 68 ? -3.097 9.224 -1.840 1.00 87.19 68 ASP A C 1
ATOM 523 O O . ASP A 1 68 ? -2.352 10.034 -2.391 1.00 87.19 68 ASP A O 1
ATOM 527 N N . ALA A 1 69 ? -2.627 8.101 -1.286 1.00 86.00 69 ALA A N 1
ATOM 528 C CA . ALA A 1 69 ? -1.215 7.727 -1.300 1.00 86.00 69 ALA A CA 1
ATOM 529 C C . ALA A 1 69 ? -0.687 7.497 -2.730 1.00 86.00 69 ALA A C 1
ATOM 531 O O . ALA A 1 69 ? 0.392 7.981 -3.076 1.00 86.00 69 ALA A O 1
ATOM 532 N N . LEU A 1 70 ? -1.460 6.811 -3.580 1.00 86.81 70 LEU A N 1
ATOM 533 C CA . LEU A 1 70 ? -1.118 6.600 -4.991 1.00 86.81 70 LEU A CA 1
ATOM 534 C C . LEU A 1 70 ? -1.141 7.909 -5.792 1.00 86.81 70 LEU A C 1
ATOM 536 O O . LEU A 1 70 ? -0.220 8.167 -6.565 1.00 86.81 70 LEU A O 1
ATOM 540 N N . GLU A 1 71 ? -2.157 8.752 -5.600 1.00 87.19 71 GLU A N 1
ATOM 541 C CA . GLU A 1 71 ? -2.247 10.057 -6.267 1.00 87.19 71 GLU A CA 1
ATOM 542 C C . GLU A 1 71 ? -1.058 10.958 -5.885 1.00 87.19 71 GLU A C 1
ATOM 544 O O . GLU A 1 71 ? -0.433 11.557 -6.762 1.00 87.19 71 GLU A O 1
ATOM 549 N N . ALA A 1 72 ? -0.671 10.993 -4.605 1.00 82.19 72 ALA A N 1
ATOM 550 C CA . ALA A 1 72 ? 0.501 11.738 -4.143 1.00 82.19 72 ALA A CA 1
ATOM 551 C C . ALA A 1 72 ? 1.816 11.219 -4.756 1.00 82.19 72 ALA A C 1
ATOM 553 O O . ALA A 1 72 ? 2.673 12.016 -5.146 1.00 82.19 72 ALA A O 1
ATOM 554 N N . ALA A 1 73 ? 1.967 9.897 -4.878 1.00 81.75 73 ALA A N 1
ATOM 555 C CA . ALA A 1 73 ? 3.128 9.274 -5.507 1.00 81.75 73 ALA A CA 1
ATOM 556 C C . ALA A 1 73 ? 3.246 9.634 -6.995 1.00 81.75 73 ALA A C 1
ATOM 558 O O . ALA A 1 73 ? 4.315 10.029 -7.462 1.00 81.75 73 ALA A O 1
ATOM 559 N N . LEU A 1 74 ? 2.135 9.549 -7.732 1.00 82.50 74 LEU A N 1
ATOM 560 C CA . LEU A 1 74 ? 2.081 9.896 -9.153 1.00 82.50 74 LEU A CA 1
ATOM 561 C C . LEU A 1 74 ? 2.395 11.377 -9.389 1.00 82.50 74 LEU A C 1
ATOM 563 O O . LEU A 1 74 ? 3.151 11.704 -10.304 1.00 82.50 74 LEU A O 1
ATOM 567 N N . LEU A 1 75 ? 1.870 12.269 -8.541 1.00 83.12 75 LEU A N 1
ATOM 568 C CA . LEU A 1 75 ? 2.184 13.699 -8.592 1.00 83.12 75 LEU A CA 1
ATOM 569 C C . LEU A 1 75 ? 3.678 13.970 -8.378 1.00 83.12 75 LEU A C 1
ATOM 571 O O . LEU A 1 75 ? 4.243 14.831 -9.051 1.00 83.12 75 LEU A O 1
ATOM 575 N N . TYR A 1 76 ? 4.321 13.243 -7.461 1.00 78.38 76 TYR A N 1
ATOM 576 C CA . TYR A 1 76 ? 5.754 13.380 -7.205 1.00 78.38 76 TYR A CA 1
ATOM 577 C C . TYR A 1 76 ? 6.596 12.979 -8.426 1.00 78.38 76 TYR A C 1
ATOM 579 O O . TYR A 1 76 ? 7.447 13.756 -8.856 1.00 78.38 76 TYR A O 1
ATOM 587 N N . ILE A 1 77 ? 6.306 11.823 -9.035 1.00 74.31 77 ILE A N 1
ATOM 588 C CA . ILE A 1 77 ? 7.000 11.353 -10.247 1.00 74.31 77 ILE A CA 1
ATOM 589 C C . ILE A 1 77 ? 6.801 12.339 -11.408 1.00 74.31 77 ILE A C 1
ATOM 591 O O . ILE A 1 77 ? 7.758 12.688 -12.096 1.00 74.31 77 ILE A O 1
ATOM 595 N N . HIS A 1 78 ? 5.568 12.813 -11.621 1.00 71.12 78 HIS A N 1
ATOM 596 C CA . HIS A 1 78 ? 5.260 13.745 -12.706 1.00 71.12 78 HIS A CA 1
ATOM 597 C C . HIS A 1 78 ? 6.028 15.068 -1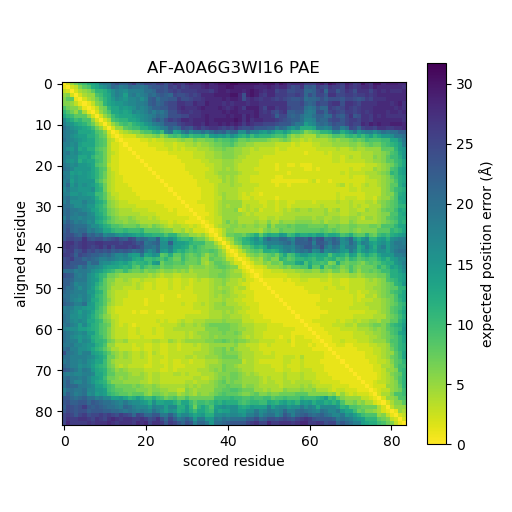2.564 1.00 71.12 78 HIS A C 1
ATOM 599 O O . HIS A 1 78 ? 6.571 15.577 -13.540 1.00 71.12 78 HIS A O 1
ATOM 605 N N . ARG A 1 79 ? 6.142 15.592 -11.337 1.00 66.94 79 ARG A N 1
ATOM 606 C CA . ARG A 1 79 ? 6.828 16.860 -11.055 1.00 66.94 79 ARG A CA 1
ATOM 607 C C . ARG A 1 79 ? 8.354 16.777 -11.183 1.00 66.94 79 ARG A C 1
ATOM 609 O O . ARG A 1 79 ? 8.970 17.743 -11.634 1.00 66.94 79 ARG A O 1
ATOM 616 N N . ASP A 1 80 ? 8.959 15.649 -10.809 1.00 59.47 80 ASP A N 1
ATOM 617 C CA . ASP A 1 80 ? 10.394 15.408 -11.029 1.00 59.47 80 ASP A CA 1
ATOM 618 C C . ASP A 1 80 ? 10.710 15.274 -12.537 1.00 59.47 80 ASP A C 1
ATOM 620 O O . ASP A 1 80 ? 11.773 15.708 -12.975 1.00 59.47 80 ASP A O 1
ATOM 624 N N . GLY A 1 81 ? 9.773 14.761 -13.348 1.00 55.44 81 GLY A N 1
ATOM 625 C CA . GLY A 1 81 ? 9.920 14.651 -14.807 1.00 55.44 81 GLY A CA 1
ATOM 626 C C . GLY A 1 81 ? 9.803 15.973 -15.582 1.00 55.44 81 GLY A C 1
ATOM 627 O O . GLY A 1 81 ? 10.395 16.101 -16.648 1.00 55.44 81 GLY A O 1
ATOM 628 N N . GLU A 1 82 ? 9.083 16.969 -15.055 1.00 53.00 82 GLU A N 1
ATOM 629 C CA . GLU A 1 82 ? 8.952 18.306 -15.671 1.00 53.00 82 GLU A CA 1
ATOM 630 C C . GLU A 1 82 ? 10.114 19.262 -15.342 1.00 53.00 82 GLU A C 1
ATOM 632 O O . GLU A 1 82 ? 10.188 20.364 -15.884 1.00 53.00 82 GLU A O 1
ATOM 637 N N . SER A 1 83 ? 11.023 18.861 -14.450 1.00 50.88 83 SER A N 1
ATOM 638 C CA . SER A 1 83 ? 12.186 19.667 -14.047 1.00 50.88 83 SER A CA 1
ATOM 639 C C . SER A 1 83 ? 13.474 19.312 -14.815 1.00 50.88 83 SER A C 1
ATOM 641 O O . SER A 1 83 ? 14.547 19.786 -14.433 1.00 50.88 83 SER A O 1
ATOM 643 N N . GLY A 1 84 ? 13.376 18.473 -15.857 1.00 43.47 84 GLY A N 1
ATOM 644 C CA . GLY A 1 84 ? 14.483 18.009 -16.707 1.00 43.47 84 GLY A CA 1
ATOM 645 C C . GLY A 1 84 ? 14.541 18.684 -18.071 1.00 43.47 84 GLY A C 1
ATOM 646 O O . GLY A 1 84 ? 13.472 18.833 -18.702 1.00 43.47 84 GLY A O 1
#

Sequence (84 aa):
GLAARFVFSEEGSDALQQAQACNEMMISIWLQVWAMKDGEGDGYPDSEFLPVLLEKADAGNARSYLRDALEAALLYIHRDGESG

Organism: NCBI:txid2706086

Mean predicted aligned error: 9.59 Å